Protein AF-A6VC93-F1 (afdb_monomer)

Nearest PDB structures (foldseek):
  7jl4-assembly3_B  TM=4.328E-01  e=6.679E+00  Homo sapiens
  7jl4-assembly1_A 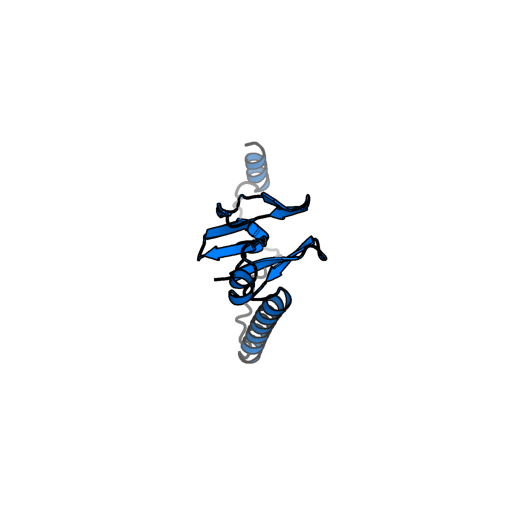 TM=4.264E-01  e=7.987E+00  Homo sapiens

Foldseek 3Di:
DWKWFQDPVVNDTDTDDVVVCVVCVQTWMWDDDDQWIWIHHHNDIDTDDQWDADPNDIDGPCVVNDPCVDDPVRVVVVVVVVVVVVVVVVVVPPDPPPPPPVPPPDPPPDDDDDDDDDDDPVVVVVVVVPD

Solvent-accessible surface area (backbone atoms only — not comparable to full-atom values): 8311 Å² total; per-residue (Å²): 122,52,36,26,36,62,37,80,92,73,73,43,75,42,82,48,63,70,69,59,49,71,74,41,56,60,51,45,34,42,39,33,61,81,97,44,50,31,34,32,44,67,72,44,74,46,74,57,51,70,66,41,74,57,99,88,43,80,41,55,40,66,79,73,69,59,86,61,91,44,55,73,67,53,47,52,49,51,52,54,49,52,54,50,52,54,51,51,54,54,67,71,42,76,80,76,65,80,82,70,70,87,69,87,66,83,76,82,74,88,80,82,88,81,90,82,87,76,82,62,67,68,62,58,54,60,59,63,78,73,114

pLDDT: mean 74.18, std 18.65, range [34.53, 94.88]

Secondary structure (DSSP, 8-state):
-EEEEEETTTTEEEE--HHHHHH-TTS-EEEEETTEEEEEETTEEEEPPSEEEETTEEEETHHHH----S-HHHHHHHHHHHHHHHHHHHHHS------------------------PPPHHHHHHHHTT-

Mean predicted aligned error: 18.21 Å

Radius of gyration: 30.22 Å; Cα contacts (8 Å, |Δi|>4): 112; chains: 1; bounding box: 74×52×61 Å

Sequence (131 aa):
MSIWRFDENRTDFVLVPPADMEADPEGCYIIQRGDMLMVRDGGHEWPMPERLNIAGVMFDREQFEGTHLLSLREEMERDGRWARAQLQACEQSEIKLPLELPIWVTKRSLDGAVEQTPPNLITRLKRWMRS

Structure (mmCIF, N/CA/C/O backbone):
data_AF-A6VC93-F1
#
_entry.id   AF-A6VC93-F1
#
loop_
_atom_site.group_PDB
_atom_site.id
_atom_site.type_symbol
_atom_site.label_atom_id
_atom_site.label_alt_id
_atom_site.label_comp_id
_atom_site.label_asym_id
_atom_site.label_entity_id
_atom_site.label_seq_id
_atom_site.pdbx_PDB_ins_code
_atom_site.Cartn_x
_atom_site.Cartn_y
_atom_site.Cartn_z
_atom_site.occupancy
_atom_site.B_iso_or_equiv
_atom_site.auth_seq_id
_atom_site.auth_comp_id
_atom_site.auth_asym_id
_atom_site.auth_atom_id
_atom_site.pdbx_PDB_model_num
ATOM 1 N N . MET A 1 1 ? 7.239 -5.745 8.787 1.00 80.75 1 MET A N 1
ATOM 2 C CA . MET A 1 1 ? 7.821 -4.957 7.686 1.00 80.75 1 MET A CA 1
ATOM 3 C C . MET A 1 1 ? 7.030 -5.312 6.452 1.00 80.75 1 MET A C 1
ATOM 5 O O . MET A 1 1 ? 7.017 -6.481 6.088 1.00 80.75 1 MET A O 1
ATOM 9 N N . SER A 1 2 ? 6.321 -4.338 5.903 1.00 89.25 2 SER A N 1
ATOM 10 C CA . SER A 1 2 ? 5.481 -4.497 4.715 1.00 89.25 2 SER A CA 1
ATOM 11 C C . SER A 1 2 ? 6.195 -3.823 3.550 1.00 89.25 2 SER A C 1
ATOM 13 O O . SER A 1 2 ? 6.805 -2.770 3.748 1.00 89.25 2 SER A O 1
ATOM 15 N N . ILE A 1 3 ? 6.181 -4.444 2.374 1.00 92.06 3 ILE A N 1
ATOM 16 C CA . ILE A 1 3 ? 6.807 -3.899 1.168 1.00 92.06 3 ILE A CA 1
ATOM 17 C C . ILE A 1 3 ? 5.763 -3.934 0.069 1.00 92.06 3 ILE A C 1
ATOM 19 O O . ILE A 1 3 ? 5.153 -4.975 -0.168 1.00 92.06 3 ILE A O 1
ATOM 23 N N . TRP A 1 4 ? 5.577 -2.811 -0.606 1.00 93.94 4 TRP A N 1
ATOM 24 C CA . TRP A 1 4 ? 4.743 -2.726 -1.790 1.00 93.94 4 TRP A CA 1
ATOM 25 C C . TRP A 1 4 ? 5.606 -2.384 -2.991 1.00 93.94 4 TRP A C 1
ATOM 27 O O . TRP A 1 4 ? 6.453 -1.503 -2.894 1.00 93.94 4 TRP A O 1
ATOM 37 N N . ARG A 1 5 ? 5.382 -3.060 -4.113 1.00 94.38 5 ARG A N 1
ATOM 38 C CA . ARG A 1 5 ? 6.004 -2.772 -5.405 1.00 94.38 5 ARG A CA 1
ATOM 39 C C . ARG A 1 5 ? 5.000 -2.056 -6.293 1.00 94.38 5 ARG A C 1
ATOM 41 O O . ARG A 1 5 ? 3.835 -2.452 -6.334 1.00 94.38 5 ARG A O 1
ATOM 48 N N . PHE A 1 6 ? 5.453 -1.044 -7.017 1.00 93.38 6 PHE A N 1
ATOM 49 C CA . PHE A 1 6 ? 4.646 -0.428 -8.061 1.00 93.38 6 PHE A CA 1
ATOM 50 C C . PHE A 1 6 ? 4.486 -1.396 -9.241 1.00 93.38 6 PHE A C 1
ATOM 52 O O . PHE A 1 6 ? 5.471 -1.849 -9.829 1.00 93.38 6 PHE A O 1
ATOM 59 N N . ASP A 1 7 ? 3.245 -1.734 -9.574 1.00 90.69 7 ASP A N 1
ATOM 60 C CA . ASP A 1 7 ? 2.891 -2.517 -10.755 1.00 90.69 7 ASP A CA 1
ATOM 61 C C . ASP A 1 7 ? 2.462 -1.561 -11.869 1.00 90.69 7 ASP A C 1
ATOM 63 O O . ASP A 1 7 ? 1.364 -1.001 -11.839 1.00 90.69 7 ASP A O 1
ATOM 67 N N . GLU A 1 8 ? 3.322 -1.391 -12.873 1.00 88.31 8 GLU A N 1
ATOM 68 C CA . GLU A 1 8 ? 3.067 -0.517 -14.022 1.00 88.31 8 GLU A CA 1
ATOM 69 C C . GLU A 1 8 ? 1.786 -0.895 -14.780 1.00 88.31 8 GLU A C 1
ATOM 71 O O . GLU A 1 8 ? 1.073 -0.013 -15.262 1.00 88.31 8 GLU A O 1
ATOM 76 N N . ASN A 1 9 ? 1.436 -2.187 -14.837 1.00 89.31 9 ASN A N 1
ATOM 77 C CA . ASN A 1 9 ? 0.257 -2.658 -15.571 1.00 89.31 9 ASN A CA 1
ATOM 78 C C . ASN A 1 9 ? -1.046 -2.262 -14.878 1.00 89.31 9 ASN A C 1
ATOM 80 O O . ASN A 1 9 ? -2.073 -2.078 -15.531 1.00 89.31 9 ASN A O 1
ATOM 84 N N . ARG A 1 10 ? -1.014 -2.179 -13.546 1.00 87.81 10 ARG A N 1
ATOM 85 C CA . ARG A 1 10 ? -2.166 -1.813 -12.713 1.00 87.81 10 ARG A CA 1
ATOM 86 C C . ARG A 1 10 ? -2.149 -0.348 -12.307 1.00 87.81 10 ARG A C 1
ATOM 88 O O . ARG A 1 10 ? -3.166 0.150 -11.835 1.00 87.81 10 ARG A O 1
ATOM 95 N N . THR A 1 11 ? -1.006 0.307 -12.497 1.00 89.00 11 THR A N 1
ATOM 96 C CA . THR A 1 11 ? -0.730 1.664 -12.032 1.00 89.00 11 THR A CA 1
ATOM 97 C C . THR A 1 11 ? -1.032 1.8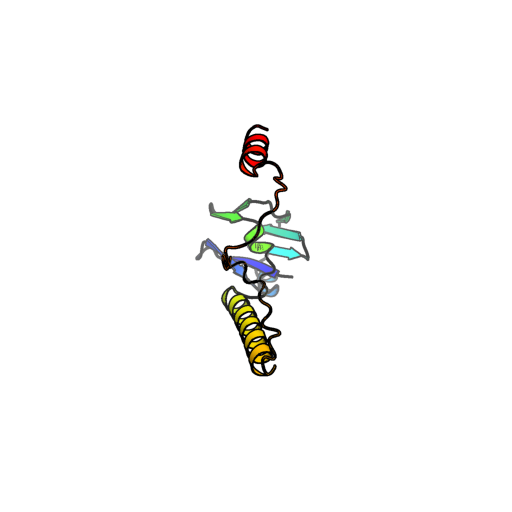13 -10.537 1.00 89.00 11 THR A C 1
ATOM 99 O O . THR A 1 11 ? -1.627 2.795 -10.101 1.00 89.00 11 THR A O 1
ATOM 102 N N . ASP A 1 12 ? -0.656 0.793 -9.762 1.00 90.56 12 ASP A N 1
ATOM 103 C CA . ASP A 1 12 ? -0.998 0.643 -8.347 1.00 90.56 12 ASP A CA 1
ATOM 104 C C . ASP A 1 12 ? 0.119 -0.086 -7.585 1.00 90.56 12 ASP A C 1
ATOM 106 O O . ASP A 1 12 ? 0.979 -0.739 -8.183 1.00 90.56 12 ASP A O 1
ATOM 110 N N . PHE A 1 13 ? 0.109 0.012 -6.260 1.00 90.31 13 PHE A N 1
ATOM 111 C CA . PHE A 1 13 ? 1.059 -0.653 -5.379 1.00 90.31 13 PHE A CA 1
ATOM 112 C C . PHE A 1 13 ? 0.523 -2.001 -4.889 1.00 90.31 13 PHE A C 1
ATOM 114 O O . PHE A 1 13 ? -0.551 -2.102 -4.298 1.00 90.31 13 PHE A O 1
ATOM 121 N N . VAL A 1 14 ? 1.311 -3.059 -5.079 1.00 90.19 14 VAL A N 1
ATOM 122 C CA . VAL A 1 14 ? 0.960 -4.427 -4.674 1.00 90.19 14 VAL A CA 1
ATOM 123 C C . VAL A 1 14 ? 1.917 -4.905 -3.592 1.00 90.19 14 VAL A C 1
ATOM 125 O O . VAL A 1 14 ? 3.123 -4.705 -3.697 1.00 90.19 14 VAL A O 1
ATOM 128 N N . LEU A 1 15 ? 1.388 -5.549 -2.549 1.00 91.31 15 LEU A N 1
ATOM 129 C CA . LEU A 1 15 ? 2.203 -6.126 -1.481 1.00 91.31 15 LEU A CA 1
ATOM 130 C C . LEU A 1 15 ? 3.079 -7.262 -2.034 1.00 91.31 15 LEU A C 1
ATOM 132 O O . LEU A 1 15 ? 2.566 -8.184 -2.668 1.00 91.31 15 LEU A O 1
ATOM 136 N N . VAL A 1 16 ? 4.379 -7.214 -1.753 1.00 92.19 16 VAL A N 1
ATOM 137 C CA . VAL A 1 16 ? 5.368 -8.193 -2.222 1.00 92.19 16 VAL A CA 1
ATOM 138 C C . VAL A 1 16 ? 6.273 -8.676 -1.083 1.00 92.19 16 VAL A C 1
ATOM 140 O O . VAL A 1 16 ? 6.498 -7.952 -0.106 1.00 92.19 16 VAL A O 1
ATOM 143 N N . PRO A 1 17 ? 6.807 -9.907 -1.166 1.00 90.38 17 PRO A N 1
ATOM 144 C CA . PRO A 1 17 ? 7.838 -10.374 -0.253 1.00 90.38 17 PRO A CA 1
ATOM 145 C C . PRO A 1 17 ? 9.165 -9.613 -0.450 1.00 90.38 17 PRO A C 1
ATOM 147 O O . PRO A 1 17 ? 9.470 -9.163 -1.553 1.00 90.38 17 PRO A O 1
ATOM 150 N N . PRO A 1 18 ? 10.031 -9.552 0.581 1.00 88.62 18 PRO A N 1
ATOM 151 C CA . PRO A 1 18 ? 11.352 -8.925 0.471 1.00 88.62 18 PRO A CA 1
ATOM 152 C C . PRO A 1 18 ? 12.255 -9.523 -0.613 1.00 88.62 18 PRO A C 1
ATOM 154 O O . PRO A 1 18 ? 13.093 -8.819 -1.158 1.00 88.62 18 PRO A O 1
ATOM 157 N N . ALA A 1 19 ? 12.081 -10.804 -0.951 1.00 90.31 19 ALA A N 1
ATOM 158 C CA . ALA A 1 19 ? 12.865 -11.457 -1.999 1.00 90.31 19 ALA A CA 1
ATOM 159 C C . ALA A 1 19 ? 12.694 -10.789 -3.376 1.00 90.31 19 ALA A C 1
ATOM 161 O O . ALA A 1 19 ? 13.663 -10.704 -4.127 1.00 90.31 19 ALA A O 1
ATOM 162 N N . ASP A 1 20 ? 11.500 -10.270 -3.680 1.00 88.38 20 ASP A N 1
ATOM 163 C CA . ASP A 1 20 ? 11.225 -9.607 -4.961 1.00 88.38 20 ASP A CA 1
ATOM 164 C C . ASP A 1 20 ? 11.946 -8.261 -5.060 1.00 88.38 20 ASP A C 1
ATOM 166 O O . ASP A 1 20 ? 12.386 -7.861 -6.134 1.00 88.38 20 ASP A O 1
ATOM 170 N N . MET A 1 21 ? 12.114 -7.591 -3.921 1.00 87.50 21 MET A N 1
ATOM 171 C CA . MET A 1 21 ? 12.847 -6.335 -3.817 1.00 87.50 21 MET A CA 1
ATOM 172 C C . MET A 1 21 ? 14.353 -6.516 -4.053 1.00 87.50 21 MET A C 1
ATOM 174 O O . MET A 1 21 ? 14.991 -5.656 -4.651 1.00 87.50 21 MET A O 1
ATOM 178 N N . GLU A 1 22 ? 14.926 -7.630 -3.591 1.00 87.06 22 GLU A N 1
ATOM 179 C CA . GLU A 1 22 ? 16.338 -7.966 -3.828 1.00 87.06 22 GLU A CA 1
ATOM 180 C C . GLU A 1 22 ? 16.583 -8.431 -5.272 1.00 87.06 22 GLU A C 1
ATOM 182 O O . GLU A 1 22 ? 17.655 -8.206 -5.831 1.00 87.06 22 GLU A O 1
ATOM 187 N N . ALA A 1 23 ? 15.589 -9.083 -5.883 1.00 90.06 23 ALA A N 1
ATOM 188 C CA . ALA A 1 23 ? 15.655 -9.532 -7.271 1.00 90.06 23 ALA A CA 1
ATOM 189 C C . ALA A 1 23 ? 15.569 -8.374 -8.280 1.00 90.06 23 ALA A C 1
ATOM 191 O O . ALA A 1 23 ? 16.082 -8.496 -9.392 1.00 90.06 23 ALA A O 1
ATOM 192 N N . ASP A 1 24 ? 14.930 -7.268 -7.898 1.00 90.00 24 ASP A N 1
ATOM 193 C CA . ASP A 1 24 ? 14.744 -6.087 -8.735 1.00 90.00 24 ASP A CA 1
ATOM 194 C C . ASP A 1 24 ? 15.081 -4.802 -7.952 1.00 90.00 24 ASP A C 1
ATOM 196 O O . ASP A 1 24 ? 14.185 -4.159 -7.392 1.00 90.00 24 ASP A O 1
ATOM 200 N N . PRO A 1 25 ? 16.376 -4.431 -7.890 1.00 85.06 25 PRO A N 1
ATOM 201 C CA . PRO A 1 25 ? 16.854 -3.289 -7.111 1.00 85.06 25 PRO A CA 1
ATOM 202 C C . PRO A 1 25 ? 16.485 -1.924 -7.713 1.00 85.06 25 PRO A C 1
ATOM 204 O O . PRO A 1 25 ? 16.522 -0.921 -6.997 1.00 85.06 25 PRO A O 1
ATOM 207 N N . GLU A 1 26 ? 16.127 -1.882 -8.999 1.00 88.81 26 GLU A N 1
ATOM 208 C CA . GLU A 1 26 ? 15.774 -0.651 -9.720 1.00 88.81 26 GLU A CA 1
ATOM 209 C C . GLU A 1 26 ? 14.273 -0.337 -9.655 1.00 88.81 26 GLU A C 1
ATOM 211 O O . GLU A 1 26 ? 13.855 0.758 -10.026 1.00 88.81 26 GLU A O 1
ATOM 216 N N . GLY A 1 27 ? 13.455 -1.275 -9.170 1.00 90.06 27 GLY A N 1
ATOM 217 C CA . GLY A 1 27 ? 12.016 -1.081 -9.035 1.00 90.06 27 GLY A CA 1
ATOM 218 C C . GLY A 1 27 ? 11.618 0.008 -8.028 1.00 90.06 27 GLY A C 1
ATOM 219 O O . GLY A 1 27 ? 12.355 0.353 -7.101 1.00 90.06 27 GLY A O 1
ATOM 220 N N . CYS A 1 28 ? 10.387 0.501 -8.184 1.00 93.75 28 CYS A N 1
ATOM 221 C CA . CYS A 1 28 ? 9.751 1.417 -7.242 1.00 93.75 28 CYS A CA 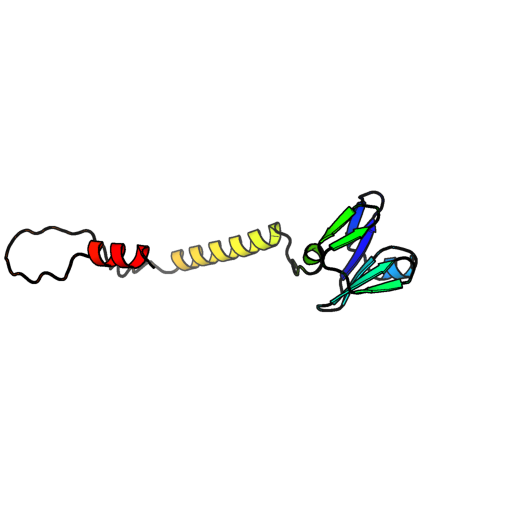1
ATOM 222 C C . CYS A 1 28 ? 9.057 0.645 -6.116 1.00 93.75 28 CYS A C 1
ATOM 224 O O . CYS A 1 28 ? 8.137 -0.143 -6.364 1.00 93.75 28 CYS A O 1
ATOM 226 N N . TYR A 1 29 ? 9.437 0.929 -4.874 1.00 94.56 29 TYR A N 1
ATOM 227 C CA . TYR A 1 29 ? 8.897 0.290 -3.684 1.00 94.56 29 TYR A CA 1
ATOM 228 C C . TYR A 1 29 ? 8.481 1.295 -2.615 1.00 94.56 29 TYR A C 1
ATOM 230 O O . TYR A 1 29 ? 9.113 2.330 -2.423 1.00 94.56 29 TYR A O 1
ATOM 238 N N . ILE A 1 30 ? 7.463 0.931 -1.843 1.00 94.25 30 ILE A N 1
ATOM 239 C CA . ILE A 1 30 ? 7.147 1.540 -0.550 1.00 94.25 30 ILE A CA 1
ATOM 240 C C . ILE A 1 30 ? 7.480 0.512 0.530 1.00 94.25 30 ILE A C 1
ATOM 242 O O . ILE A 1 30 ? 7.123 -0.658 0.417 1.00 94.25 30 ILE A O 1
ATOM 246 N N . ILE A 1 31 ? 8.185 0.929 1.576 1.00 93.56 31 ILE A N 1
ATOM 247 C CA . ILE A 1 31 ? 8.721 0.064 2.627 1.00 93.56 31 ILE A CA 1
ATOM 248 C C . ILE A 1 31 ? 8.264 0.604 3.979 1.00 93.56 31 ILE A C 1
ATOM 250 O O . ILE A 1 31 ? 8.633 1.710 4.374 1.00 93.56 31 ILE A O 1
ATOM 254 N N . GLN A 1 32 ? 7.523 -0.202 4.732 1.00 91.44 32 GLN A N 1
ATOM 255 C CA . GLN A 1 32 ? 7.125 0.115 6.101 1.00 91.44 32 GLN A CA 1
ATOM 256 C C . GLN A 1 32 ? 8.118 -0.467 7.109 1.00 91.44 32 GLN A C 1
ATOM 258 O O . GLN A 1 32 ? 8.161 -1.683 7.348 1.00 91.44 32 GLN A O 1
ATOM 263 N N . ARG A 1 33 ? 8.898 0.418 7.735 1.00 88.69 33 ARG A N 1
ATOM 264 C CA . ARG A 1 33 ? 9.850 0.116 8.812 1.00 88.69 33 ARG A CA 1
ATOM 265 C C . ARG A 1 33 ? 9.296 0.662 10.134 1.00 88.69 33 ARG A C 1
ATOM 267 O O . ARG A 1 33 ? 9.581 1.792 10.516 1.00 88.69 33 ARG A O 1
ATOM 274 N N . GLY A 1 34 ? 8.490 -0.146 10.826 1.00 85.00 34 GLY A N 1
ATOM 275 C CA . GLY A 1 34 ? 7.760 0.309 12.016 1.00 85.00 34 GLY A CA 1
ATOM 276 C C . GLY A 1 34 ? 6.732 1.376 11.634 1.00 85.00 34 GLY A C 1
ATOM 277 O O . GLY A 1 34 ? 5.937 1.138 10.729 1.00 85.00 34 GLY A O 1
ATOM 278 N N . ASP A 1 35 ? 6.812 2.548 12.263 1.00 83.56 35 ASP A N 1
ATOM 279 C CA . ASP A 1 35 ? 5.924 3.694 11.996 1.00 83.56 35 ASP A CA 1
ATOM 280 C C . ASP A 1 35 ? 6.394 4.569 10.821 1.00 83.56 35 ASP A C 1
ATOM 282 O O . ASP A 1 35 ? 5.753 5.556 10.464 1.00 83.56 35 ASP A O 1
ATOM 286 N N . MET A 1 36 ? 7.542 4.243 10.223 1.00 88.25 36 MET A N 1
ATOM 287 C CA . MET A 1 36 ? 8.146 5.041 9.165 1.00 88.25 36 MET A CA 1
ATOM 288 C C . MET A 1 36 ? 7.955 4.371 7.808 1.00 88.25 36 MET A C 1
ATOM 290 O O . MET A 1 36 ? 8.359 3.224 7.596 1.00 88.25 36 MET A O 1
ATOM 294 N N . LEU A 1 37 ? 7.368 5.117 6.876 1.00 92.69 37 LEU A N 1
ATOM 295 C CA . LEU A 1 37 ? 7.273 4.736 5.474 1.00 92.69 37 LEU A CA 1
ATOM 296 C C . LEU A 1 37 ? 8.431 5.338 4.688 1.00 92.69 37 LEU A C 1
ATOM 298 O O . LEU A 1 37 ? 8.691 6.541 4.757 1.00 92.69 37 LEU A O 1
ATOM 302 N N . MET A 1 38 ? 9.101 4.488 3.925 1.00 94.44 38 MET A N 1
ATOM 303 C CA . MET A 1 38 ? 10.179 4.851 3.016 1.00 94.44 38 MET A CA 1
ATOM 304 C C . MET A 1 38 ? 9.757 4.536 1.591 1.00 94.44 38 MET A C 1
ATOM 306 O O . MET A 1 38 ? 9.129 3.510 1.350 1.00 94.44 38 MET A O 1
ATOM 310 N N . VAL A 1 39 ? 10.134 5.385 0.651 1.00 94.81 39 VAL A N 1
ATOM 311 C CA . VAL A 1 39 ? 10.039 5.112 -0.782 1.00 94.81 39 VAL A CA 1
ATOM 312 C C . VAL A 1 39 ? 11.432 4.741 -1.266 1.00 94.81 39 VAL A C 1
ATOM 314 O O . VAL A 1 39 ? 12.401 5.397 -0.878 1.00 94.81 39 VAL A O 1
ATOM 317 N N . ARG A 1 40 ? 11.533 3.688 -2.077 1.00 94.12 40 ARG A N 1
ATOM 318 C CA . ARG A 1 40 ? 12.724 3.350 -2.854 1.00 94.12 40 ARG A CA 1
ATOM 319 C C . ARG A 1 40 ? 12.386 3.451 -4.337 1.00 94.12 40 ARG A C 1
ATOM 321 O O . ARG A 1 40 ? 11.392 2.873 -4.750 1.00 94.12 40 ARG A O 1
ATOM 328 N N . ASP A 1 41 ? 13.207 4.132 -5.118 1.00 92.06 41 ASP A N 1
ATOM 329 C CA . ASP A 1 41 ? 13.081 4.229 -6.580 1.00 92.06 41 ASP A CA 1
ATOM 330 C C . ASP A 1 41 ? 14.485 4.327 -7.182 1.00 92.06 41 ASP A C 1
ATOM 332 O O . ASP A 1 41 ? 15.294 5.129 -6.699 1.00 92.06 41 ASP A O 1
ATOM 336 N N . GLY A 1 42 ? 14.813 3.484 -8.166 1.00 86.69 42 GLY A N 1
ATOM 337 C CA . GLY A 1 42 ? 16.134 3.475 -8.810 1.00 86.69 42 GLY A CA 1
ATOM 338 C C . GLY A 1 42 ? 17.296 3.455 -7.807 1.00 86.69 42 GLY A C 1
ATOM 339 O O . GLY A 1 42 ? 18.199 4.296 -7.864 1.00 86.69 42 GLY A O 1
ATOM 340 N N . GLY A 1 43 ? 17.197 2.604 -6.779 1.00 84.50 43 GLY A N 1
ATOM 341 C CA . GLY A 1 43 ? 18.188 2.477 -5.702 1.00 84.50 43 GLY A CA 1
ATOM 342 C C . GLY A 1 43 ? 18.242 3.617 -4.670 1.00 84.50 43 GLY A C 1
ATOM 343 O O . GLY A 1 43 ? 18.983 3.506 -3.691 1.00 84.50 43 GLY A O 1
ATOM 344 N N . HIS A 1 44 ? 17.463 4.690 -4.821 1.00 89.25 44 HIS A N 1
ATOM 345 C CA . HIS A 1 44 ? 17.428 5.805 -3.870 1.00 89.25 44 HIS A CA 1
ATOM 346 C C . HIS A 1 44 ? 16.321 5.601 -2.843 1.00 89.25 44 HIS A C 1
ATOM 348 O O . HIS A 1 44 ? 15.178 5.386 -3.221 1.00 89.25 44 HIS A O 1
ATOM 354 N N . GLU A 1 45 ? 16.640 5.706 -1.548 1.00 93.50 45 GLU A N 1
ATOM 355 C CA . GLU A 1 45 ? 15.653 5.637 -0.463 1.00 93.50 45 GLU A CA 1
ATOM 356 C C . GLU A 1 45 ? 15.418 7.005 0.182 1.00 93.50 45 GLU A C 1
ATOM 358 O O . GLU A 1 45 ? 16.370 7.691 0.561 1.00 93.50 45 GLU A O 1
ATOM 363 N N . TRP A 1 46 ? 14.154 7.375 0.393 1.00 94.75 46 TRP A N 1
ATOM 364 C CA . TRP A 1 46 ? 13.781 8.585 1.130 1.00 94.75 46 TRP A CA 1
ATOM 365 C C . TRP A 1 46 ? 12.468 8.410 1.915 1.00 94.75 46 TRP A C 1
ATOM 367 O O . TRP A 1 46 ? 11.692 7.499 1.626 1.00 94.75 46 TRP A O 1
ATOM 377 N N . PRO A 1 47 ? 12.194 9.249 2.932 1.00 94.88 47 PRO A N 1
ATOM 378 C CA . PRO A 1 47 ? 10.936 9.195 3.675 1.00 94.88 47 PRO A CA 1
ATOM 379 C C . PRO A 1 47 ? 9.734 9.514 2.785 1.00 94.88 47 PRO A C 1
ATOM 381 O O . PRO A 1 47 ? 9.767 10.476 2.017 1.00 94.88 47 PRO A O 1
ATOM 384 N N . MET A 1 48 ? 8.651 8.750 2.921 1.00 94.19 48 MET A N 1
ATOM 385 C CA . MET A 1 48 ? 7.451 8.968 2.119 1.00 94.19 48 MET A CA 1
ATOM 386 C C . MET A 1 48 ? 6.800 10.328 2.457 1.00 94.19 48 MET A C 1
ATOM 388 O O . MET A 1 48 ? 6.495 10.586 3.632 1.00 94.19 48 MET A O 1
ATOM 392 N N . PRO A 1 49 ? 6.568 11.202 1.456 1.00 93.31 49 PRO A N 1
ATOM 393 C CA . PRO A 1 49 ? 5.795 12.431 1.638 1.00 93.31 49 PRO A CA 1
ATOM 394 C C . PRO A 1 49 ? 4.313 12.113 1.893 1.00 93.31 49 PRO A C 1
ATOM 396 O O . PRO A 1 49 ? 3.875 10.994 1.658 1.00 93.31 49 PRO A O 1
ATOM 399 N N . GLU A 1 50 ? 3.513 13.095 2.322 1.00 90.69 50 GLU A N 1
ATOM 400 C CA . GLU A 1 50 ? 2.057 12.914 2.499 1.00 90.69 50 GLU A CA 1
ATOM 401 C C . GLU A 1 50 ? 1.357 12.458 1.212 1.00 90.69 50 GLU A C 1
ATOM 403 O O . GLU A 1 50 ? 0.421 11.662 1.260 1.00 90.69 50 GLU A O 1
ATOM 408 N N . ARG A 1 51 ? 1.834 12.949 0.062 1.00 92.69 51 ARG A N 1
ATOM 409 C CA . ARG A 1 51 ? 1.348 12.580 -1.267 1.00 92.69 51 ARG A CA 1
ATOM 410 C C . ARG A 1 51 ? 2.524 12.271 -2.175 1.00 92.69 51 ARG A C 1
ATOM 412 O O . ARG A 1 51 ? 3.368 13.135 -2.417 1.00 92.69 51 ARG A O 1
ATOM 419 N N . LEU A 1 52 ? 2.572 11.050 -2.680 1.00 93.25 52 LEU A N 1
ATOM 420 C CA . LEU A 1 52 ? 3.603 10.566 -3.586 1.00 93.25 52 LEU A CA 1
ATOM 421 C C . LEU A 1 52 ? 3.054 10.546 -5.015 1.00 93.25 52 LEU A C 1
ATOM 423 O O . LEU A 1 52 ? 1.954 10.055 -5.237 1.00 93.25 52 LEU A O 1
ATOM 427 N N . ASN A 1 53 ? 3.814 11.064 -5.979 1.00 92.56 53 ASN A N 1
ATOM 428 C CA . ASN A 1 53 ? 3.481 10.953 -7.398 1.00 92.56 53 ASN A CA 1
ATOM 429 C C . ASN A 1 53 ? 4.422 9.947 -8.063 1.00 92.56 53 ASN A C 1
ATOM 431 O O . ASN A 1 53 ? 5.625 10.199 -8.104 1.00 92.56 53 ASN A O 1
ATOM 435 N N . ILE A 1 54 ? 3.879 8.850 -8.592 1.00 89.56 54 ILE A N 1
ATOM 436 C CA . ILE A 1 54 ? 4.616 7.862 -9.391 1.00 89.56 54 ILE A CA 1
ATOM 437 C C . ILE A 1 54 ? 3.902 7.707 -10.727 1.00 89.56 54 ILE A C 1
ATOM 439 O O . ILE A 1 54 ? 2.698 7.466 -10.765 1.00 89.56 54 ILE A O 1
ATOM 443 N N . ALA A 1 55 ? 4.639 7.868 -11.829 1.00 86.44 55 ALA A N 1
ATOM 444 C CA . ALA A 1 55 ? 4.110 7.757 -13.192 1.00 86.44 55 ALA A CA 1
ATOM 445 C C . ALA A 1 55 ? 2.841 8.607 -13.463 1.00 86.44 55 ALA A C 1
ATOM 447 O O . ALA A 1 55 ? 2.018 8.257 -14.306 1.00 86.44 55 ALA A O 1
ATOM 448 N N . GLY A 1 56 ? 2.671 9.736 -12.762 1.00 86.00 56 GLY A N 1
ATOM 449 C CA . GLY A 1 56 ? 1.504 10.615 -12.897 1.00 86.00 56 GLY A CA 1
ATOM 450 C C . GLY A 1 56 ? 0.312 10.243 -12.008 1.00 86.00 56 GLY A C 1
ATOM 451 O O . GLY A 1 56 ? -0.699 10.946 -12.048 1.00 86.00 56 GLY A O 1
ATOM 452 N N . VAL A 1 57 ? 0.420 9.188 -11.195 1.00 88.75 57 VAL A N 1
ATOM 453 C CA . VAL A 1 57 ? -0.603 8.776 -10.226 1.00 88.75 57 VAL A CA 1
ATOM 454 C C . VAL A 1 57 ? -0.221 9.225 -8.824 1.00 88.75 57 VAL A C 1
ATOM 456 O O . VAL A 1 57 ? 0.921 9.078 -8.391 1.00 88.75 57 VAL A O 1
ATO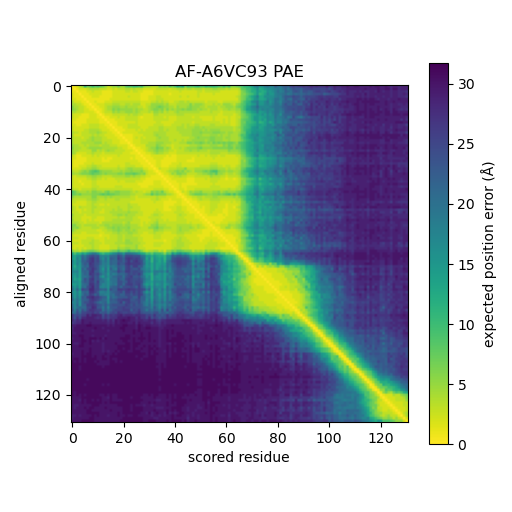M 459 N N . MET A 1 58 ? -1.203 9.791 -8.124 1.00 92.50 58 MET A N 1
ATOM 460 C CA . MET A 1 58 ? -1.058 10.293 -6.764 1.00 92.50 58 MET A CA 1
ATOM 461 C C . MET A 1 58 ? -1.461 9.220 -5.756 1.00 92.50 58 MET A C 1
ATOM 463 O O . MET A 1 58 ? -2.577 8.708 -5.810 1.00 92.50 58 MET A O 1
ATOM 467 N N . PHE A 1 59 ? -0.576 8.952 -4.806 1.00 90.50 59 PHE A N 1
ATOM 468 C CA . PHE A 1 59 ? -0.785 8.024 -3.706 1.00 90.50 59 PHE A CA 1
ATOM 469 C C . PHE A 1 59 ? -0.691 8.772 -2.383 1.00 90.50 59 PHE A C 1
ATOM 471 O O . PHE A 1 59 ? 0.296 9.466 -2.124 1.00 90.50 59 PHE A O 1
ATOM 478 N N . ASP A 1 60 ? -1.712 8.633 -1.547 1.00 91.38 60 ASP A N 1
ATOM 479 C CA . ASP A 1 60 ? -1.721 9.233 -0.218 1.00 91.38 60 ASP A CA 1
ATOM 480 C C . ASP A 1 60 ? -1.007 8.304 0.768 1.00 91.38 60 ASP A C 1
ATOM 482 O O . ASP A 1 60 ? -1.163 7.082 0.742 1.00 91.38 60 ASP A O 1
ATOM 486 N N . ARG A 1 61 ? -0.212 8.892 1.658 1.00 88.94 61 ARG A N 1
ATOM 487 C CA . ARG A 1 61 ? 0.593 8.167 2.645 1.00 88.94 61 ARG A CA 1
ATOM 488 C C . ARG A 1 61 ? -0.248 7.293 3.577 1.00 88.94 61 ARG A C 1
ATOM 490 O O . ARG A 1 61 ? 0.149 6.174 3.893 1.00 88.94 61 ARG A O 1
ATOM 497 N N . GLU A 1 62 ? -1.439 7.764 3.936 1.00 87.62 62 GLU A N 1
ATOM 498 C CA . GLU A 1 62 ? -2.408 7.046 4.774 1.00 87.62 62 GLU A CA 1
ATOM 499 C C . GLU A 1 62 ? -2.784 5.659 4.225 1.00 87.62 62 GLU A C 1
ATOM 501 O O . GLU A 1 62 ? -3.066 4.746 5.002 1.00 87.62 62 GLU A O 1
ATOM 506 N N . GLN A 1 63 ? -2.700 5.463 2.901 1.00 86.44 63 GLN A N 1
ATOM 507 C CA . GLN A 1 63 ? -2.972 4.177 2.248 1.00 86.44 63 GLN A CA 1
ATOM 508 C C . GLN A 1 63 ? -1.971 3.087 2.671 1.00 86.44 63 GLN A C 1
ATOM 510 O O . GLN A 1 63 ? -2.289 1.901 2.611 1.00 86.44 63 GLN A O 1
ATOM 515 N N . PHE A 1 64 ? -0.781 3.483 3.136 1.00 86.50 64 PHE A N 1
ATOM 516 C CA . PHE A 1 64 ? 0.308 2.587 3.541 1.00 86.50 64 PHE A CA 1
ATOM 517 C C . PHE A 1 64 ? 0.612 2.651 5.047 1.00 86.50 64 PHE A C 1
ATOM 519 O O . PHE A 1 64 ? 1.240 1.739 5.585 1.00 86.50 64 PHE A O 1
ATOM 526 N N . GLU A 1 65 ? 0.175 3.705 5.748 1.00 80.19 65 GLU A N 1
ATOM 527 C CA . GLU A 1 65 ? 0.294 3.821 7.215 1.00 80.19 65 GLU A CA 1
ATOM 528 C C . GLU A 1 65 ? -0.709 2.922 7.950 1.00 80.19 65 GLU A C 1
ATOM 530 O O . GLU A 1 65 ? -0.509 2.562 9.113 1.00 80.19 65 GLU A O 1
ATOM 535 N N . GLY A 1 66 ? -1.783 2.535 7.261 1.00 64.12 66 GLY A N 1
ATOM 536 C CA . GLY A 1 66 ? -2.900 1.785 7.808 1.00 64.12 66 GLY A CA 1
ATOM 537 C C . GLY A 1 66 ? -2.542 0.367 8.238 1.00 64.12 66 GLY A C 1
ATOM 538 O O . GLY A 1 66 ? -2.462 -0.560 7.435 1.00 64.12 66 GLY A O 1
ATOM 539 N N . THR A 1 67 ? -2.487 0.176 9.554 1.00 56.97 67 THR A N 1
ATOM 540 C CA . THR A 1 67 ? -2.745 -1.106 10.220 1.00 56.97 67 THR A CA 1
ATOM 541 C C . THR A 1 67 ? -4.212 -1.505 10.002 1.00 56.97 67 THR A C 1
ATOM 543 O O . THR A 1 67 ? -5.000 -1.551 10.940 1.00 56.97 67 THR A O 1
ATOM 546 N N . HIS A 1 68 ? -4.609 -1.821 8.773 1.00 53.16 68 HIS A N 1
ATOM 547 C CA . HIS A 1 68 ? -5.756 -2.695 8.546 1.00 53.16 68 HIS A CA 1
ATOM 548 C C . HIS A 1 68 ? -5.211 -4.113 8.405 1.00 53.16 68 HIS A C 1
ATOM 550 O O . HIS A 1 68 ? -5.165 -4.692 7.326 1.00 53.16 68 HIS A O 1
ATOM 556 N N . LEU A 1 69 ? -4.781 -4.680 9.542 1.00 54.25 69 LEU A N 1
ATOM 557 C CA . LEU A 1 69 ? -4.480 -6.117 9.661 1.00 54.25 69 LEU A CA 1
ATOM 558 C C . LEU A 1 69 ? -5.693 -6.990 9.305 1.00 54.25 69 LEU A C 1
ATOM 560 O O . LEU A 1 69 ? -5.551 -8.195 9.140 1.00 54.25 69 LEU A O 1
ATOM 564 N N . LEU A 1 70 ? -6.876 -6.381 9.227 1.00 54.09 70 LEU A N 1
ATOM 565 C CA . LEU A 1 70 ? -8.119 -6.992 8.814 1.00 54.09 70 LEU A CA 1
ATOM 566 C C . LEU A 1 70 ? -8.656 -6.173 7.643 1.00 54.09 70 LEU A C 1
ATOM 568 O O . LEU A 1 70 ? -8.848 -4.962 7.760 1.00 54.09 70 LEU A O 1
ATOM 572 N N . SER A 1 71 ? -8.910 -6.838 6.523 1.00 60.97 71 SER A N 1
ATOM 573 C CA . SER A 1 71 ? -9.770 -6.310 5.469 1.00 60.97 71 SER A CA 1
ATOM 574 C C . SER A 1 71 ? -11.097 -5.827 6.068 1.00 60.97 71 SER A C 1
ATOM 576 O O . SER A 1 71 ? -11.549 -6.342 7.092 1.00 60.97 71 SER A O 1
ATOM 578 N N . LEU A 1 72 ? -11.782 -4.894 5.398 1.00 60.47 72 LEU A N 1
ATOM 579 C CA . LEU A 1 72 ? -13.117 -4.434 5.812 1.00 60.47 72 LEU A CA 1
ATOM 580 C C . LEU A 1 72 ? -14.066 -5.612 6.119 1.00 60.47 72 LEU A C 1
ATOM 582 O O . LEU A 1 72 ? -14.847 -5.564 7.062 1.00 60.47 72 LEU A O 1
ATOM 586 N N . ARG A 1 73 ? -13.956 -6.714 5.363 1.00 64.88 73 ARG A N 1
ATOM 587 C CA . ARG A 1 73 ? -14.701 -7.956 5.611 1.00 64.88 73 ARG A CA 1
ATOM 588 C C . ARG A 1 73 ? -14.376 -8.568 6.973 1.00 64.88 73 ARG A C 1
ATOM 590 O O . ARG A 1 73 ? -15.288 -8.946 7.699 1.00 64.88 73 ARG A O 1
ATOM 597 N N . GLU A 1 74 ? -13.101 -8.695 7.304 1.00 72.31 74 GLU A N 1
ATOM 598 C CA . GLU A 1 74 ? -12.645 -9.295 8.558 1.00 72.31 74 GLU A CA 1
ATOM 599 C C . GLU A 1 74 ? -12.958 -8.410 9.773 1.00 72.31 74 GLU A C 1
ATOM 601 O O . GLU A 1 74 ? -13.287 -8.926 10.846 1.00 72.31 74 GLU A O 1
ATOM 606 N N . GLU A 1 75 ? -12.923 -7.089 9.600 1.00 72.62 75 GLU A N 1
ATOM 607 C CA . GLU A 1 75 ? -13.383 -6.122 10.598 1.00 72.62 75 GLU A CA 1
ATOM 608 C C . GLU A 1 75 ? -14.889 -6.269 10.849 1.00 72.62 75 GLU A C 1
ATOM 610 O O . GLU A 1 75 ? -15.311 -6.509 11.982 1.00 72.62 75 GLU A O 1
ATOM 615 N N . MET A 1 76 ? -15.695 -6.268 9.786 1.00 77.56 76 MET A N 1
ATOM 616 C CA . MET A 1 76 ? -17.144 -6.471 9.882 1.00 77.56 76 MET A CA 1
ATOM 617 C C . MET A 1 76 ? -17.507 -7.841 10.469 1.00 77.56 76 MET A C 1
ATOM 619 O O . MET A 1 76 ? -18.473 -7.962 11.225 1.00 77.56 76 MET A O 1
ATOM 623 N N . GLU A 1 77 ? -16.745 -8.892 10.164 1.00 79.56 77 GLU A N 1
ATOM 624 C CA . GLU A 1 77 ? -16.947 -10.210 10.766 1.00 79.56 77 GLU A CA 1
ATOM 625 C C . GLU A 1 77 ? -16.617 -10.227 12.257 1.00 79.56 77 GLU A C 1
ATOM 627 O O . GLU A 1 77 ? -17.340 -10.857 13.036 1.00 79.56 77 GLU A O 1
ATOM 632 N N . ARG A 1 78 ? -15.543 -9.551 12.675 1.00 79.56 78 ARG A N 1
ATOM 633 C CA . ARG A 1 78 ? -15.190 -9.401 14.090 1.00 79.56 78 ARG A CA 1
ATOM 634 C C . ARG A 1 78 ? -16.293 -8.666 14.844 1.00 79.56 78 ARG A C 1
ATOM 636 O O . ARG A 1 78 ? -16.724 -9.148 15.892 1.00 79.56 78 ARG A O 1
ATOM 643 N N . ASP A 1 79 ? -16.801 -7.584 14.279 1.00 82.06 79 ASP A N 1
ATOM 644 C CA . ASP A 1 79 ? -17.865 -6.786 14.883 1.00 82.06 79 ASP A CA 1
ATOM 645 C C . ASP A 1 79 ? -19.188 -7.566 14.921 1.00 82.06 79 ASP A C 1
ATOM 647 O O . ASP A 1 79 ? -19.879 -7.600 15.940 1.00 82.06 79 ASP A O 1
ATOM 651 N N . GLY A 1 80 ? -19.498 -8.319 13.863 1.00 87.56 80 GLY A N 1
ATOM 652 C CA . GLY A 1 80 ? -20.643 -9.229 13.829 1.00 87.56 80 GLY A CA 1
ATOM 653 C C . GLY A 1 80 ? -20.528 -10.402 14.813 1.00 87.56 80 GLY A C 1
ATOM 654 O O . GLY A 1 80 ? -21.542 -10.906 15.305 1.00 87.56 80 GLY A O 1
ATOM 655 N N . ARG A 1 81 ? -19.313 -10.871 15.130 1.00 87.62 81 ARG A N 1
ATOM 656 C CA . ARG A 1 81 ? -19.084 -11.840 16.220 1.00 87.62 81 ARG A CA 1
ATOM 657 C C . ARG A 1 81 ? -19.290 -11.191 17.587 1.00 87.62 81 ARG A C 1
ATOM 659 O O . ARG A 1 81 ? -19.947 -11.796 18.431 1.00 87.62 81 ARG A O 1
ATOM 666 N N . TRP A 1 82 ? -18.794 -9.971 17.785 1.00 84.00 82 TRP A N 1
ATOM 667 C CA . TRP A 1 82 ? -18.992 -9.219 19.024 1.00 84.00 82 TRP A CA 1
ATOM 668 C C . TRP A 1 82 ? -20.482 -8.973 19.303 1.00 84.00 82 TRP A C 1
ATOM 670 O O . TRP A 1 82 ? -20.963 -9.299 20.387 1.00 84.00 82 TRP A O 1
ATOM 680 N N . ALA A 1 83 ? -21.243 -8.519 18.303 1.00 82.19 83 ALA A N 1
ATOM 681 C CA . ALA A 1 83 ? -22.681 -8.280 18.433 1.00 82.19 83 ALA A CA 1
ATOM 682 C C . ALA A 1 83 ? -23.466 -9.558 18.783 1.00 82.19 83 ALA A C 1
ATOM 684 O O . ALA A 1 83 ? -24.330 -9.542 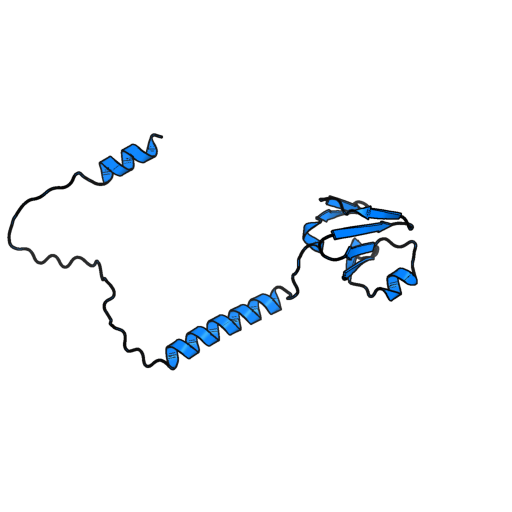19.659 1.00 82.19 83 ALA A O 1
ATOM 685 N N . ARG A 1 84 ? -23.139 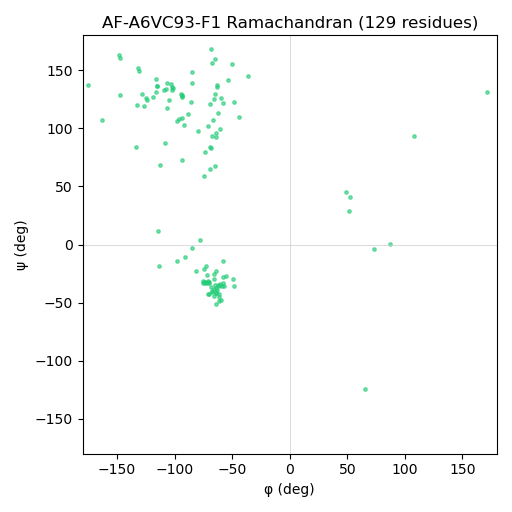-10.694 18.151 1.00 83.56 84 ARG A N 1
ATOM 686 C CA . ARG A 1 84 ? -23.774 -11.988 18.461 1.00 83.56 84 ARG A CA 1
ATOM 687 C C . ARG A 1 84 ? -23.456 -12.477 19.872 1.00 83.56 84 ARG A C 1
ATOM 689 O O . ARG A 1 84 ? -24.351 -12.991 20.533 1.00 83.56 84 ARG A O 1
ATOM 696 N N . ALA A 1 85 ? -22.227 -12.280 20.347 1.00 81.38 85 ALA A N 1
ATOM 697 C CA . ALA A 1 85 ? -21.854 -12.623 21.717 1.00 81.38 85 ALA A CA 1
ATOM 698 C C . ALA A 1 85 ? -22.635 -11.791 22.751 1.00 81.38 85 ALA A C 1
ATOM 700 O O . ALA A 1 85 ? -23.072 -12.335 23.762 1.00 81.38 85 ALA A O 1
ATOM 701 N N . GLN A 1 86 ? -22.870 -10.501 22.481 1.00 75.06 86 GLN A N 1
ATOM 702 C CA . GLN A 1 86 ? -23.698 -9.648 23.344 1.00 75.06 86 GLN A CA 1
ATOM 703 C C . GLN A 1 86 ? -25.158 -10.118 23.400 1.00 75.06 86 GLN A C 1
ATOM 705 O O . GLN A 1 86 ? -25.747 -10.174 24.479 1.00 75.06 86 GLN A O 1
ATOM 710 N N . LEU A 1 87 ? -25.730 -10.509 22.257 1.00 75.50 87 LEU A N 1
ATOM 711 C CA . LEU A 1 87 ? -27.092 -11.047 22.198 1.00 75.50 87 LEU A CA 1
ATOM 712 C C . LEU A 1 87 ? -27.210 -12.388 22.935 1.00 75.50 87 LEU A C 1
ATOM 714 O O . LEU A 1 87 ? -28.122 -12.558 23.735 1.00 75.50 87 LEU A O 1
ATOM 718 N N . GLN A 1 88 ? -26.256 -13.303 22.750 1.00 74.44 88 GLN A N 1
ATOM 719 C CA . GLN A 1 88 ? -26.241 -14.589 23.458 1.00 74.44 88 GLN A CA 1
ATOM 720 C C . GLN A 1 88 ? -26.068 -14.427 24.975 1.00 74.44 88 GLN A C 1
ATOM 722 O O . GLN A 1 88 ? -26.706 -15.138 25.749 1.00 74.44 88 GLN A O 1
ATOM 727 N N . ALA A 1 89 ? -25.248 -13.468 25.414 1.00 67.31 89 ALA A N 1
ATOM 728 C CA . ALA A 1 89 ? -25.115 -13.126 26.829 1.00 67.31 89 ALA A CA 1
ATOM 729 C C . ALA A 1 89 ? -26.420 -12.545 27.413 1.00 67.31 89 ALA A C 1
ATOM 731 O O . ALA A 1 89 ? -26.755 -12.832 28.565 1.00 67.31 89 ALA A O 1
ATOM 732 N N . CYS A 1 90 ? -27.187 -11.786 26.621 1.00 58.03 90 CYS A N 1
ATOM 733 C CA . CYS A 1 90 ? -28.520 -11.307 27.007 1.00 58.03 90 CYS A CA 1
ATOM 734 C C . CYS A 1 90 ? -29.583 -12.416 27.016 1.00 58.03 90 CYS A C 1
ATOM 736 O O . CYS A 1 90 ? -30.497 -12.360 27.824 1.00 58.03 90 CYS A O 1
ATOM 738 N N . GLU A 1 91 ? -29.486 -13.422 26.143 1.00 58.16 91 GLU A N 1
ATOM 739 C CA . GLU A 1 91 ? -30.428 -14.552 26.119 1.00 58.16 91 GLU A CA 1
ATOM 740 C C . GLU A 1 91 ? -30.192 -15.549 27.267 1.00 58.16 91 GLU A C 1
ATOM 742 O O . GLU A 1 91 ? -31.143 -16.140 27.773 1.00 58.16 91 GLU A O 1
ATOM 747 N N . GLN A 1 92 ? -28.940 -15.736 27.701 1.00 55.03 92 GLN A N 1
ATOM 748 C CA . GLN A 1 92 ? -28.594 -16.626 28.823 1.00 55.03 92 GLN A CA 1
ATOM 749 C C . GLN A 1 92 ? -28.793 -15.987 30.198 1.00 55.03 92 GLN A C 1
ATOM 751 O O . GLN A 1 92 ? -28.959 -16.694 31.194 1.00 55.03 92 GLN A O 1
ATOM 756 N N . SER A 1 93 ? -28.783 -14.657 30.272 1.00 52.22 93 SER A N 1
ATOM 757 C CA . SER A 1 93 ? -29.274 -13.959 31.449 1.00 52.22 93 SER A CA 1
ATOM 758 C C . SER A 1 93 ? -30.791 -13.927 31.354 1.00 52.22 93 SER A C 1
ATOM 760 O O . SER A 1 93 ? -31.365 -13.096 30.665 1.00 52.22 93 SER A O 1
ATOM 762 N N . GLU A 1 94 ? -31.451 -14.867 32.036 1.00 49.62 94 GLU A N 1
ATOM 763 C CA . GLU A 1 94 ? -32.881 -14.779 32.318 1.00 49.62 94 GLU A CA 1
ATOM 764 C C . GLU A 1 94 ? -33.158 -13.343 32.777 1.00 49.62 94 GLU A C 1
ATOM 766 O O . GLU A 1 94 ? -32.643 -12.884 33.801 1.00 49.62 94 GLU A O 1
ATOM 771 N N . ILE A 1 95 ? -33.851 -12.598 31.921 1.00 51.84 95 ILE A N 1
ATOM 772 C CA . ILE A 1 95 ? -34.011 -11.159 32.020 1.00 51.84 95 ILE A CA 1
ATOM 773 C C . ILE A 1 95 ? -34.881 -10.875 33.257 1.00 51.84 95 ILE A C 1
ATOM 775 O O . ILE A 1 95 ? -36.090 -10.668 33.175 1.00 51.84 95 ILE A O 1
ATOM 779 N N . LYS A 1 96 ? -34.273 -10.842 34.446 1.00 51.91 96 LYS A N 1
ATOM 780 C CA . LYS A 1 96 ? -34.780 -10.049 35.563 1.00 51.91 96 LYS A CA 1
ATOM 781 C C . LYS A 1 96 ? -34.472 -8.609 35.210 1.00 51.91 96 LYS A C 1
ATOM 783 O O . LYS A 1 96 ? -33.494 -8.042 35.686 1.00 51.91 96 LYS A O 1
ATOM 788 N N . LEU A 1 97 ? -35.301 -8.017 34.355 1.00 53.62 97 LEU A N 1
ATOM 789 C CA . LEU A 1 97 ? -35.389 -6.566 34.336 1.00 53.62 97 LEU A CA 1
ATOM 790 C C . LEU A 1 97 ? -35.795 -6.153 35.756 1.00 53.62 97 LEU A C 1
ATOM 792 O O . LEU A 1 97 ? -36.894 -6.515 36.185 1.00 53.62 97 LEU A O 1
ATOM 796 N N . PRO A 1 98 ? -35.024 -5.327 36.477 1.00 52.41 98 PRO A N 1
ATOM 797 C CA . PRO A 1 98 ? -35.694 -4.249 37.162 1.00 52.41 98 PRO A CA 1
ATOM 798 C C . PRO A 1 98 ? -36.267 -3.389 36.031 1.00 52.41 98 PRO A C 1
ATOM 800 O O . PRO A 1 98 ? -35.572 -2.563 35.444 1.00 52.41 98 PRO A O 1
ATOM 803 N N . LEU A 1 99 ? -37.515 -3.652 35.636 1.00 56.09 99 LEU A N 1
ATOM 804 C CA . LEU A 1 99 ? -38.287 -2.755 34.776 1.00 56.09 99 LEU A CA 1
ATOM 805 C C . LEU A 1 99 ? -38.612 -1.500 35.597 1.00 56.09 99 LEU A C 1
ATOM 807 O O . LEU A 1 99 ? -39.760 -1.208 35.894 1.00 56.09 99 LEU A O 1
ATOM 811 N N . GLU A 1 100 ? -37.581 -0.753 35.964 1.00 56.31 100 GLU A N 1
ATOM 812 C CA . GLU A 1 100 ? -37.671 0.672 36.223 1.00 56.31 100 GLU A CA 1
ATOM 813 C C . GLU A 1 100 ? -36.876 1.358 35.120 1.00 56.31 100 GLU A C 1
ATOM 815 O O . GLU A 1 100 ? -35.814 1.944 35.310 1.00 56.31 100 GLU A O 1
ATOM 820 N N . LEU A 1 101 ? -37.420 1.261 33.907 1.00 57.19 101 LEU A N 1
ATOM 821 C CA . LEU A 1 101 ? -37.215 2.337 32.956 1.00 57.19 101 LEU A CA 1
ATOM 822 C C . LEU A 1 101 ? -37.813 3.587 33.618 1.00 57.19 101 LEU A C 1
ATOM 824 O O . LEU A 1 101 ? -38.989 3.541 33.992 1.00 57.19 101 LEU A O 1
ATOM 828 N N . PRO A 1 102 ? -37.081 4.704 33.767 1.00 47.03 102 PRO A N 1
ATOM 829 C CA . PRO A 1 102 ? -37.702 5.968 34.117 1.00 47.03 102 PRO A CA 1
ATOM 830 C C . PRO A 1 102 ? -38.529 6.417 32.911 1.00 47.03 102 PRO A C 1
ATOM 832 O O . PRO A 1 102 ? -38.088 7.176 32.049 1.00 47.03 102 PRO A O 1
ATOM 835 N N . ILE A 1 103 ? -39.746 5.894 32.829 1.00 56.38 103 ILE A N 1
ATOM 836 C CA . ILE A 1 103 ? -40.768 6.326 31.897 1.00 56.38 103 ILE A CA 1
ATOM 837 C C . ILE A 1 103 ? -41.157 7.739 32.347 1.00 56.38 103 ILE A C 1
ATOM 839 O O . ILE A 1 103 ? -42.041 7.912 33.181 1.00 56.38 103 ILE A O 1
ATOM 843 N N . TRP A 1 104 ? -40.535 8.778 31.785 1.00 49.56 104 TRP A N 1
ATOM 844 C CA . TRP A 1 104 ? -41.121 10.124 31.809 1.00 49.56 104 TRP A CA 1
ATOM 845 C C . TRP A 1 104 ? -42.283 10.183 30.804 1.00 49.56 104 TRP A C 1
ATOM 847 O O . TRP A 1 104 ? -42.295 10.971 29.864 1.00 49.56 104 TRP A O 1
ATOM 857 N N . VAL A 1 105 ? -43.281 9.321 31.006 1.00 41.94 105 VAL A N 1
ATOM 858 C CA . VAL A 1 105 ? -44.644 9.526 30.520 1.00 41.94 105 VAL A CA 1
ATOM 859 C C . VAL A 1 105 ? -45.378 10.130 31.699 1.00 41.94 105 VAL A C 1
ATOM 861 O O . VAL A 1 105 ? -45.643 9.480 32.708 1.00 41.94 105 VAL A O 1
ATOM 864 N N . THR A 1 106 ? -45.668 11.416 31.579 1.00 41.84 106 THR A N 1
ATOM 865 C CA . THR A 1 106 ? -46.485 12.155 32.529 1.00 41.84 106 THR A CA 1
ATOM 866 C C . THR A 1 106 ? -47.877 11.527 32.589 1.00 41.84 106 THR A C 1
ATOM 868 O O . THR A 1 106 ? -48.744 11.800 31.761 1.00 41.84 106 THR A O 1
ATOM 871 N N . LYS A 1 107 ? -48.143 10.701 33.606 1.00 39.72 107 LYS A N 1
ATOM 872 C CA . LYS A 1 107 ? -49.522 10.537 34.065 1.00 39.72 107 LYS A CA 1
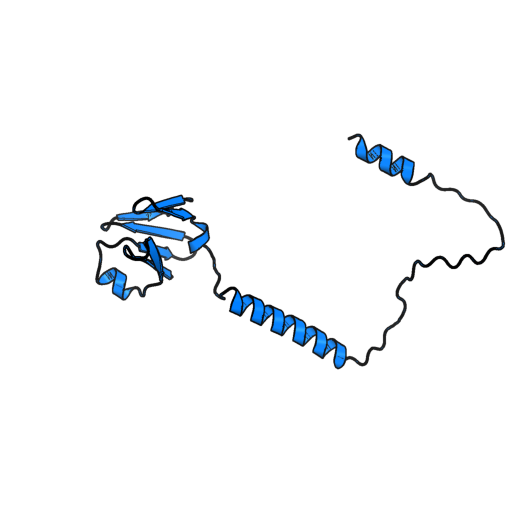ATOM 873 C C . LYS A 1 107 ? -49.913 11.837 34.758 1.00 39.72 107 LYS A C 1
ATOM 875 O O . LYS A 1 107 ? -49.517 12.095 35.889 1.00 39.72 107 LYS A O 1
ATOM 880 N N . ARG A 1 108 ? -50.686 12.674 34.061 1.00 40.03 108 ARG A N 1
ATOM 881 C CA . ARG A 1 108 ? -51.525 13.677 34.720 1.00 40.03 108 ARG A CA 1
ATOM 882 C C . ARG A 1 108 ? -52.561 12.925 35.555 1.00 40.03 108 ARG A C 1
ATOM 884 O O . ARG A 1 108 ? -53.592 12.526 35.025 1.00 40.03 108 ARG A O 1
ATOM 891 N N . SER A 1 109 ? -52.282 12.756 36.840 1.00 35.31 109 SER A N 1
ATOM 892 C CA . SER A 1 109 ? -53.342 12.742 37.842 1.00 35.31 109 SER A CA 1
ATOM 893 C C . SER A 1 109 ? -53.486 14.176 38.326 1.00 35.31 109 SER A C 1
ATOM 895 O O . SER A 1 109 ? -52.628 14.718 39.017 1.00 35.31 109 SER A O 1
ATOM 897 N N . LEU A 1 110 ? -54.532 14.811 37.812 1.00 46.22 110 LEU A N 1
ATOM 898 C CA . LEU A 1 110 ? -55.092 16.056 38.300 1.00 46.22 110 LEU A CA 1
ATOM 899 C C . LEU A 1 110 ? -55.576 15.799 39.734 1.00 46.22 110 LEU A C 1
ATOM 901 O O . LEU A 1 110 ? -56.439 14.948 39.905 1.00 46.22 110 LEU A O 1
ATOM 905 N N . ASP A 1 111 ? -54.946 16.420 40.731 1.00 41.03 111 ASP A N 1
ATOM 906 C CA . ASP A 1 111 ? -55.616 17.117 41.840 1.00 41.03 111 ASP A CA 1
ATOM 907 C C . ASP A 1 111 ? -54.612 17.526 42.926 1.00 41.03 111 ASP A C 1
ATOM 909 O O . ASP A 1 111 ? -53.816 16.723 43.406 1.00 41.03 111 ASP A O 1
ATOM 913 N N . GLY A 1 112 ? -54.695 18.794 43.334 1.00 34.53 112 GLY A N 1
ATOM 914 C CA . GLY A 1 112 ? -54.086 19.295 44.568 1.00 34.53 112 GLY A CA 1
ATOM 915 C C . GLY A 1 112 ? -52.863 20.188 44.382 1.00 34.53 112 GLY A C 1
ATOM 916 O O . GLY A 1 112 ? -51.736 19.721 44.302 1.00 34.53 112 GLY A O 1
ATOM 917 N N . ALA A 1 113 ? -53.124 21.493 44.351 1.00 44.47 113 ALA A N 1
ATOM 918 C CA . ALA A 1 113 ? -52.195 22.620 44.387 1.00 44.47 113 ALA A CA 1
ATOM 919 C C . ALA A 1 113 ? -50.942 22.454 45.278 1.00 44.47 113 ALA A C 1
ATOM 921 O O . ALA A 1 113 ? -51.027 21.923 46.380 1.00 44.47 113 ALA A O 1
ATOM 922 N N . VAL A 1 114 ? -49.809 23.025 44.847 1.00 38.28 114 VAL A N 1
ATOM 923 C CA . VAL A 1 114 ? -49.202 24.251 45.418 1.00 38.28 114 VAL A CA 1
ATOM 924 C C . VAL A 1 114 ? -47.979 24.643 44.571 1.00 38.28 114 VAL A C 1
ATOM 926 O O . VAL A 1 114 ? -47.192 23.810 44.129 1.00 38.28 114 VAL A O 1
ATOM 929 N N . GLU A 1 115 ? -47.886 25.944 44.311 1.00 50.06 115 GLU A N 1
ATOM 930 C CA . GLU A 1 115 ? -46.869 26.646 43.532 1.00 50.06 115 GLU A CA 1
ATOM 931 C C . GLU A 1 115 ? -45.426 26.370 43.971 1.00 50.06 115 GLU A C 1
ATOM 933 O O . GLU A 1 115 ? -45.107 26.392 45.158 1.00 50.06 115 GLU A O 1
ATOM 938 N N . GLN A 1 116 ? -44.537 26.262 42.981 1.00 42.09 116 GLN A N 1
ATOM 939 C CA . GLN A 1 116 ? -43.235 26.934 42.973 1.00 42.09 1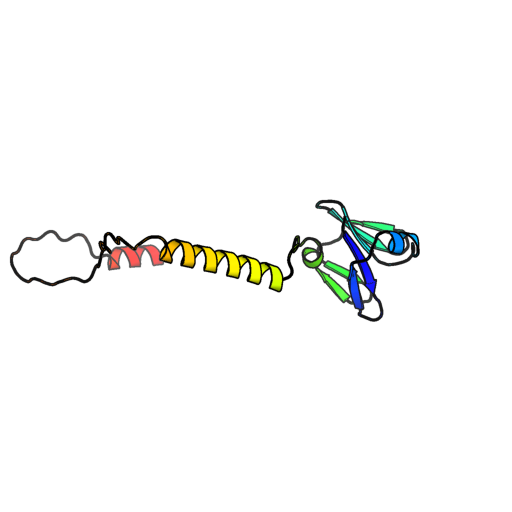16 GLN A CA 1
ATOM 940 C C . GLN A 1 116 ? -42.691 26.914 41.539 1.00 42.09 116 GLN A C 1
ATOM 942 O O . GLN A 1 116 ? -42.312 25.875 41.007 1.00 42.09 116 GLN A O 1
ATOM 947 N N . THR A 1 117 ? -42.712 28.076 40.886 1.00 43.69 117 THR A N 1
ATOM 948 C CA . THR A 1 117 ? -42.306 28.268 39.488 1.00 43.69 117 THR A CA 1
ATOM 949 C C . THR A 1 117 ? -40.805 28.560 39.404 1.00 43.69 117 THR A C 1
ATOM 951 O O . THR A 1 117 ? -40.395 29.652 39.800 1.00 43.69 117 THR A O 1
ATOM 954 N N . PRO A 1 118 ? -39.955 27.677 38.845 1.00 47.38 118 PRO A N 1
ATOM 955 C CA . PRO A 1 118 ? -38.635 28.081 38.387 1.00 47.38 118 PRO A CA 1
ATOM 956 C C . PRO A 1 118 ? -38.706 28.649 36.954 1.00 47.38 118 PRO A C 1
ATOM 958 O O . PRO A 1 118 ? -39.554 28.245 36.152 1.00 47.38 118 PRO A O 1
ATOM 961 N N . PRO A 1 119 ? -37.830 29.609 36.609 1.00 54.56 119 PRO A N 1
ATOM 962 C CA . PRO A 1 119 ? -37.926 30.385 35.378 1.00 54.56 119 PRO A CA 1
ATOM 963 C C . PRO A 1 119 ? -37.792 29.526 34.115 1.00 54.56 119 PRO A C 1
ATOM 965 O O . PRO A 1 119 ? -36.905 28.681 33.984 1.00 54.56 119 PRO A O 1
ATOM 968 N N . ASN A 1 120 ? -38.689 29.815 33.170 1.00 64.31 120 ASN A N 1
ATOM 969 C CA . ASN A 1 120 ? -38.915 29.116 31.911 1.00 64.31 120 ASN A CA 1
ATOM 970 C C . ASN A 1 120 ? -37.606 28.847 31.133 1.00 64.31 120 ASN A C 1
ATOM 972 O O . ASN A 1 120 ? -36.862 29.770 30.779 1.00 64.31 120 ASN A O 1
ATOM 976 N N . LEU A 1 121 ? -37.366 27.563 30.842 1.00 54.00 121 LEU A N 1
ATOM 977 C CA . LEU A 1 121 ? -36.239 26.997 30.088 1.00 54.00 121 LEU A CA 1
ATOM 978 C C . LEU A 1 121 ? -35.972 27.716 28.749 1.00 54.00 121 LEU A C 1
ATOM 980 O O . LEU A 1 121 ? -34.826 27.831 28.312 1.00 54.00 121 LEU A O 1
ATOM 984 N N . ILE A 1 122 ? -37.018 28.273 28.133 1.00 59.91 122 ILE A N 1
ATOM 985 C CA . ILE A 1 122 ? -36.959 29.007 26.860 1.00 59.91 122 ILE A CA 1
ATOM 986 C C . ILE A 1 122 ? -36.084 30.265 26.979 1.00 59.91 122 ILE A C 1
ATOM 988 O O . ILE A 1 122 ? -35.348 30.616 26.055 1.00 59.91 122 ILE A O 1
ATOM 992 N N . THR A 1 123 ? -36.102 30.925 28.138 1.00 59.72 123 THR A N 1
ATOM 993 C CA . THR A 1 123 ? -35.286 32.119 28.413 1.00 59.72 123 THR A CA 1
ATOM 994 C C . THR A 1 123 ? -33.804 31.775 28.571 1.00 59.72 123 THR A C 1
ATOM 996 O O . THR A 1 123 ? -32.942 32.558 28.171 1.00 59.72 123 THR A O 1
ATOM 999 N N . ARG A 1 124 ? -33.497 30.584 29.107 1.00 59.41 124 ARG A N 1
ATOM 1000 C CA . ARG A 1 124 ? -32.126 30.057 29.205 1.00 59.41 124 ARG A CA 1
ATOM 1001 C C . ARG A 1 124 ? -31.568 29.692 27.829 1.00 59.41 124 ARG A C 1
ATOM 1003 O O . ARG A 1 124 ? -30.442 30.072 27.523 1.00 59.41 124 ARG A O 1
ATOM 1010 N N . LEU A 1 125 ? -32.378 29.052 26.986 1.00 57.72 125 LEU A N 1
ATOM 1011 C CA . LEU A 1 125 ? -31.999 28.681 25.618 1.00 57.72 125 LEU A CA 1
ATOM 1012 C C . LEU A 1 125 ? -31.735 29.901 24.723 1.00 57.72 125 LEU A C 1
ATOM 1014 O O . LEU A 1 125 ? -30.734 29.938 24.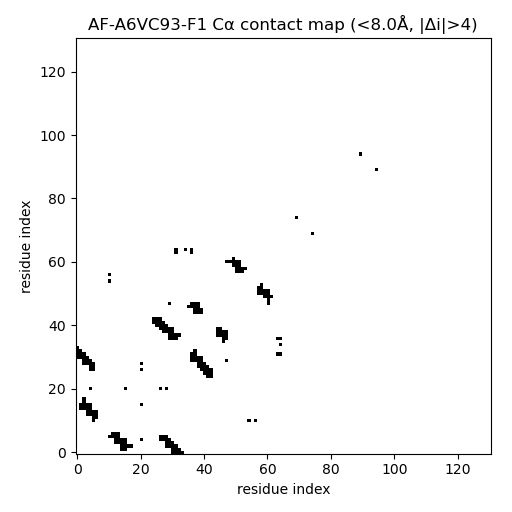012 1.00 57.72 125 LEU A O 1
ATOM 1018 N N . LYS A 1 126 ? -32.560 30.954 24.809 1.00 61.22 126 LYS A N 1
ATOM 1019 C CA . LYS A 1 126 ? -32.341 32.184 24.023 1.00 61.22 126 LYS A CA 1
ATOM 1020 C C . LYS A 1 126 ? -31.069 32.949 24.399 1.00 61.22 126 LYS A C 1
ATOM 1022 O O . LYS A 1 126 ? -30.546 33.672 23.557 1.00 61.22 126 LYS A O 1
ATOM 1027 N N . ARG A 1 127 ? -30.571 32.805 25.633 1.00 57.78 127 ARG A N 1
ATOM 1028 C CA . ARG A 1 127 ? -29.324 33.450 26.079 1.00 57.78 127 ARG A CA 1
ATOM 1029 C C . ARG A 1 127 ? -28.080 32.758 25.514 1.00 57.78 127 ARG A C 1
ATOM 1031 O O . ARG A 1 127 ? -27.104 33.438 25.245 1.00 57.78 127 ARG A O 1
ATOM 1038 N N . TRP A 1 128 ? -28.135 31.444 25.299 1.00 50.50 128 TRP A N 1
ATOM 1039 C CA . TRP A 1 128 ? -27.015 30.673 24.749 1.00 50.50 128 TRP A CA 1
ATOM 1040 C C . TRP A 1 128 ? -26.792 30.901 23.253 1.00 50.50 128 TRP A C 1
ATOM 1042 O O . TRP A 1 128 ? -25.658 30.915 22.805 1.00 50.50 128 TRP A O 1
ATOM 1052 N N . MET A 1 129 ? -27.854 31.147 22.483 1.00 55.56 129 MET A N 1
ATOM 1053 C CA . MET A 1 129 ? -27.745 31.370 21.032 1.00 55.56 129 MET A CA 1
ATOM 1054 C C . MET A 1 129 ? -27.260 32.777 20.633 1.00 55.56 129 MET A C 1
ATOM 1056 O O . MET A 1 129 ? -27.279 33.106 19.451 1.00 55.56 129 MET A O 1
ATOM 1060 N N . ARG A 1 130 ? -26.909 33.647 21.589 1.00 55.66 130 ARG A N 1
ATOM 1061 C CA . ARG A 1 130 ? -26.449 35.025 21.323 1.00 55.66 130 ARG A CA 1
ATOM 1062 C C . ARG A 1 130 ? -24.983 35.281 21.707 1.00 55.66 130 ARG A C 1
ATOM 1064 O O . ARG A 1 130 ? -24.594 36.446 21.741 1.00 55.66 130 ARG A O 1
ATOM 1071 N N . SER A 1 131 ? -24.206 34.235 22.000 1.00 47.84 131 SER A N 1
ATOM 1072 C CA . SER A 1 131 ? -22.746 34.323 22.168 1.00 47.84 131 SER A CA 1
ATOM 1073 C C . SER A 1 131 ? -22.016 33.914 20.902 1.00 47.84 131 SER A C 1
ATOM 1075 O O . SER A 1 131 ? -22.511 32.984 20.230 1.00 47.84 131 SER A O 1
#

Organism: Pseudomonas paraeruginosa (strain DSM 24068 / PA7) (NCBI:txid381754)